Protein 6H8F (pdb70)

Radius of gyration: 12.11 Å; Cα contacts (8 Å, |Δi|>4): 108; chains: 2; bounding box: 19×35×28 Å

Solvent-accessible surface area: 6173 Å² total; per-residue (Å²): 62,151,75,82,71,64,0,15,95,45,0,118,43,0,9,196,39,0,145,143,68,32,64,142,4,34,7,2,127,24,0,59,67,0,5,76,35,2,93,81,99,166,107,188,162,215,20,142,68,65,76,68,0,16,92,38,0,112,30,0,9,115,43,0,167,134,74,42,78,162,24,15,3,8,114,16,0,62,60,0,8,83,100,2,91,90,113,121,122,218,156

Foldseek 3Di:
DPDLVVVLVVLVVVLVVCCVVVVVDPVNVVSVVVSVVSVVVPDDD/DQDDLVSVLVVLVVQLVVCCVVPVPDPVNVVSVVVSVVSPDDDDDD

Secondary structure (DSSP, 8-state):
--SHHHHHHHHHHHHHHHHHHSTTSHHHHHHHHHHHHHT-TTS--/---SHHHHHHHHHHHHHHHHHH-TTSHHHHHHHHHHHHHTSPP---

Organism: NCBI:txid95486

Nearest PDB structures (foldseek):
  6h8f-assembly1_A  TM=1.023E+00  e=4.151E-06  Burkholderia cenocepacia H111
  6h8f-assembly1_B  TM=9.132E-01  e=3.452E-05  Burkholderia cenocepacia H111
  6h8e-assembly1_A  TM=9.013E-01  e=1.779E-04  Burkholderia cenocepacia H111
  8qb9-assembly1_A  TM=8.206E-01  e=5.027E+00  Saccharomyces cerevisiae
  6h8f-assembly1_B  TM=1.022E+00  e=1.603E-06  Burkholderia cenocepacia H111

InterPro domains:
  IPR010657 ImpA, N-terminal [PF06812] (9-131)
  IPR017740 Type VI secretion system protein TssA-like [PTHR37951] (5-367)
  IPR017740 Type VI secretion system protein TssA-like [TIGR03363] (3-366)

Sequence (91 aa):
IQNRAQAVDQLRAVARYFRQTEPHSPVAYLADKAAEWADMPLHKWMIQNRAQAVDQLRAVARYFRQTEPHSPVAYLADKAAEWADMPLHKW

B-factor: mean 27.59, std 22.9, range [10.8, 500.0]

Structure (mmCIF, N/CA/C/O backbone):
data_6H8F
#
_entry.id   6H8F
#
_cell.length_a   48.260
_cell.length_b   62.700
_cell.length_c   65.740
_cell.angle_alpha   90.00
_cell.angle_beta   90.00
_cell.angle_gamma   90.00
#
_symmetry.space_group_name_H-M   'I 2 2 2'
#
loop_
_entity.id
_entity.type
_entity.pdbx_description
1 polymer TssA
2 water water
#
loop_
_atom_site.group_PDB
_atom_site.id
_atom_site.type_symbol
_atom_site.label_atom_id
_atom_site.label_alt_id
_atom_site.label_comp_id
_atom_site.label_asym_id
_atom_site.label_entity_id
_atom_site.label_seq_id
_atom_site.pdbx_PDB_ins_code
_atom_site.Cartn_x
_atom_site.Cartn_y
_atom_site.Cartn_z
_atom_site.occupancy
_atom_site.B_iso_or_equiv
_atom_site.auth_seq_id
_atom_site.auth_comp_id
_atom_site.auth_asym_id
_atom_site.auth_atom_id
_atom_site.pdbx_PDB_model_num
ATOM 1 N N . ILE A 1 5 ? 16.306 65.442 7.461 1.00 43.50 303 ILE A N 1
ATOM 2 C CA . ILE A 1 5 ? 15.261 66.461 7.793 1.00 33.72 303 ILE A CA 1
ATOM 3 C C . ILE A 1 5 ? 15.611 67.805 7.138 1.00 26.58 303 ILE A C 1
ATOM 4 O O . ILE A 1 5 ? 16.643 68.375 7.428 1.00 33.91 303 ILE A O 1
ATOM 9 N N . GLN A 1 6 ? 14.689 68.325 6.335 1.00 34.75 304 GLN A N 1
ATOM 10 C CA . GLN A 1 6 ? 14.907 69.521 5.509 1.00 44.10 304 GLN A CA 1
ATOM 11 C C . GLN A 1 6 ? 14.390 70.803 6.133 1.00 52.41 304 GLN A C 1
ATOM 12 O O . GLN A 1 6 ? 14.805 71.870 5.731 1.00 38.24 304 GLN A O 1
ATOM 18 N N . ASN A 1 7 ? 13.454 70.703 7.074 1.00 28.35 305 ASN A N 1
ATOM 19 C CA . ASN A 1 7 ? 12.791 71.873 7.633 1.00 26.17 305 ASN A CA 1
ATOM 20 C C . ASN A 1 7 ? 12.044 71.515 8.926 1.00 18.52 305 ASN A C 1
ATOM 21 O O . ASN A 1 7 ? 11.868 70.331 9.228 1.00 17.81 305 ASN A O 1
ATOM 26 N N . ARG A 1 8 ? 11.598 72.544 9.634 1.00 24.62 306 ARG A N 1
ATOM 27 C CA . ARG A 1 8 ? 10.953 72.373 10.928 1.00 18.97 306 ARG A CA 1
ATOM 28 C C . ARG A 1 8 ? 9.682 71.515 10.854 1.00 26.08 306 ARG A C 1
ATOM 29 O O . ARG A 1 8 ? 9.443 70.664 11.728 1.00 15.89 306 ARG A O 1
ATOM 37 N N . ALA A 1 9 ? 8.855 71.741 9.833 1.00 23.93 307 ALA A N 1
ATOM 38 C CA . ALA A 1 9 ? 7.627 70.967 9.669 1.00 23.28 307 ALA A CA 1
ATOM 39 C C . ALA A 1 9 ? 7.918 69.475 9.567 1.00 24.61 307 ALA A C 1
ATOM 40 O O . ALA A 1 9 ? 7.233 68.670 10.182 1.00 19.86 307 ALA A O 1
ATOM 42 N N . GLN A 1 10 ? 8.924 69.096 8.786 1.00 21.19 308 GLN A N 1
ATOM 43 C CA . GLN A 1 10 ? 9.333 67.703 8.709 1.00 20.64 308 GLN A CA 1
ATOM 44 C C . GLN A 1 10 ? 9.878 67.189 10.055 1.00 23.47 308 GLN A C 1
ATOM 45 O O . GLN A 1 10 ? 9.654 66.028 10.428 1.00 18.98 308 GLN A O 1
ATOM 51 N N . ALA A 1 11 ? 10.621 68.049 10.763 1.00 19.92 309 ALA A N 1
ATOM 52 C CA . ALA A 1 11 ? 11.201 67.662 12.058 1.00 15.80 309 ALA A CA 1
ATOM 53 C C . ALA A 1 11 ? 10.078 67.393 13.071 1.00 17.59 309 ALA A C 1
ATOM 54 O O . ALA A 1 11 ? 10.111 66.423 13.816 1.00 17.21 309 ALA A O 1
ATOM 56 N N . VAL A 1 12 ? 9.065 68.240 13.057 1.00 14.47 310 VAL A N 1
ATOM 57 C CA . VAL A 1 12 ? 7.899 68.065 13.932 1.00 12.07 310 VAL A CA 1
ATOM 58 C C . VAL A 1 12 ? 7.139 66.772 13.583 1.00 17.14 310 VAL A C 1
ATOM 59 O O . VAL A 1 12 ? 6.827 66.000 14.454 1.00 14.06 310 VAL A O 1
ATOM 63 N N . ASP A 1 13 ? 6.883 66.514 12.297 1.00 18.51 311 ASP A N 1
ATOM 64 C CA . ASP A 1 13 ? 6.288 65.237 11.892 1.00 16.80 311 ASP A CA 1
ATOM 65 C C . ASP A 1 13 ? 7.032 63.976 12.385 1.00 15.95 311 ASP A C 1
ATOM 66 O O . ASP A 1 13 ? 6.385 63.077 12.941 1.00 16.00 311 ASP A O 1
ATOM 71 N N . GLN A 1 14 ? 8.366 63.965 12.258 1.00 12.46 312 GLN A N 1
ATOM 72 C CA . GLN A 1 14 ? 9.195 62.901 12.757 1.00 12.19 312 GLN A CA 1
ATOM 73 C C . GLN A 1 14 ? 9.160 62.786 14.279 1.00 12.41 312 GLN A C 1
ATOM 74 O O . GLN A 1 14 ? 9.136 61.687 14.789 1.00 17.15 312 GLN A O 1
ATOM 80 N N . LEU A 1 15 ? 9.179 63.914 14.979 1.00 14.56 313 LEU A N 1
ATOM 81 C CA . LEU A 1 15 ? 9.074 63.911 16.446 1.00 17.42 313 LEU A CA 1
ATOM 82 C C . LEU A 1 15 ? 7.728 63.352 16.910 1.00 14.13 313 LEU A C 1
ATOM 83 O O . LEU A 1 15 ? 7.660 62.492 17.850 1.00 12.82 313 LEU A O 1
ATOM 88 N N . ARG A 1 16 ? 6.659 63.810 16.263 1.00 12.05 314 ARG A N 1
ATOM 89 C CA . ARG A 1 16 ? 5.309 63.271 16.590 1.00 14.75 314 ARG A CA 1
ATOM 90 C C . ARG A 1 16 ? 5.216 61.730 16.338 1.00 13.73 314 ARG A C 1
ATOM 91 O O . ARG A 1 16 ? 4.669 61.000 17.127 1.00 12.54 314 ARG A O 1
ATOM 99 N N . ALA A 1 17 ? 5.799 61.252 15.245 1.00 13.09 315 ALA A N 1
ATOM 100 C CA . ALA A 1 17 ? 5.827 59.827 14.928 1.00 18.23 315 ALA A CA 1
ATOM 101 C C . ALA A 1 17 ? 6.565 59.014 15.991 1.00 18.03 315 ALA A C 1
ATOM 102 O O . ALA A 1 17 ? 6.110 57.941 16.410 1.00 15.12 315 ALA A O 1
ATOM 104 N N . VAL A 1 18 ? 7.701 59.536 16.440 1.00 13.34 316 VAL A N 1
ATOM 105 C CA . VAL A 1 18 ? 8.488 58.914 17.522 1.00 13.02 316 VAL A CA 1
ATOM 106 C C . VAL A 1 18 ? 7.726 58.929 18.840 1.00 13.58 316 VAL A C 1
ATOM 107 O O . VAL A 1 18 ? 7.662 57.906 19.522 1.00 15.59 316 VAL A O 1
ATOM 111 N N . ALA A 1 19 ? 7.074 60.051 19.160 1.00 13.68 317 ALA A N 1
ATOM 112 C CA . ALA A 1 19 ? 6.284 60.071 20.403 1.00 13.15 317 ALA A CA 1
ATOM 113 C C . ALA A 1 19 ? 5.156 59.067 20.356 1.00 16.85 317 ALA A C 1
ATOM 114 O O . ALA A 1 19 ? 4.887 58.410 21.322 1.00 16.98 317 ALA A O 1
ATOM 116 N N . ARG A 1 20 ? 4.505 58.950 19.215 1.00 17.09 318 ARG A N 1
ATOM 117 C CA . ARG A 1 20 ? 3.405 58.001 19.065 1.00 14.32 318 ARG A CA 1
ATOM 118 C C . ARG A 1 20 ? 3.915 56.585 19.278 1.00 17.36 318 ARG A C 1
ATOM 119 O O . ARG A 1 20 ? 3.246 55.777 19.946 1.00 16.87 318 ARG A O 1
ATOM 127 N N . TYR A 1 21 ? 5.094 56.279 18.699 1.00 18.31 319 TYR A N 1
ATOM 128 C CA . TYR A 1 21 ? 5.693 54.940 18.758 1.00 17.37 319 TYR A CA 1
ATOM 129 C C . TYR A 1 21 ? 6.023 54.538 20.201 1.00 13.08 319 TYR A C 1
ATOM 130 O O . TYR A 1 21 ? 5.634 53.468 20.654 1.00 13.83 319 TYR A O 1
ATOM 139 N N . PHE A 1 22 ? 6.701 55.409 20.924 1.00 10.80 320 PHE A N 1
ATOM 140 C CA . PHE A 1 22 ? 6.989 55.118 22.330 1.00 15.11 320 PHE A CA 1
ATOM 141 C C . PHE A 1 22 ? 5.754 55.085 23.247 1.00 15.52 320 PHE A C 1
ATOM 142 O O . PHE A 1 22 ? 5.720 54.303 24.185 1.00 17.66 320 PHE A O 1
ATOM 150 N N . ARG A 1 23 ? 4.744 55.927 22.993 1.00 20.22 321 ARG A N 1
ATOM 151 C CA . ARG A 1 23 ? 3.467 55.801 23.738 1.00 15.03 321 ARG A CA 1
ATOM 152 C C . ARG A 1 23 ? 2.836 54.446 23.500 1.00 21.40 321 ARG A C 1
ATOM 153 O O . ARG A 1 23 ? 2.309 53.861 24.397 1.00 19.16 321 ARG A O 1
ATOM 161 N N . GLN A 1 24 ? 2.899 53.935 22.273 1.00 17.22 322 GLN A N 1
ATOM 162 C CA . GLN A 1 24 ? 2.294 52.644 21.963 1.00 16.95 322 GLN A CA 1
ATOM 163 C C . GLN A 1 24 ? 3.031 51.489 22.586 1.00 20.89 322 GLN A C 1
ATOM 164 O O . GLN A 1 24 ? 2.388 50.598 23.119 1.00 20.23 322 GLN A O 1
ATOM 170 N N . THR A 1 25 ? 4.367 51.512 22.518 1.00 14.58 323 THR A N 1
ATOM 171 C CA . THR A 1 25 ? 5.211 50.378 22.909 1.00 16.47 323 THR A CA 1
ATOM 172 C C . THR A 1 25 ? 5.746 50.417 24.354 1.00 25.44 323 THR A C 1
ATOM 173 O O . THR A 1 25 ? 6.013 49.363 24.927 1.00 22.79 323 THR A O 1
ATOM 177 N N . GLU A 1 26 ? 5.899 51.609 24.940 1.00 22.07 324 GLU A N 1
ATOM 178 C CA . GLU A 1 26 ? 6.453 51.760 26.299 1.00 17.08 324 GLU A CA 1
ATOM 179 C C . GLU A 1 26 ? 5.627 52.813 27.028 1.00 13.32 324 GLU A C 1
ATOM 180 O O . GLU A 1 26 ? 6.167 53.812 27.526 1.00 16.85 324 GLU A O 1
ATOM 186 N N . PRO A 1 27 ? 4.307 52.597 27.112 1.00 20.92 325 PRO A N 1
ATOM 187 C CA . PRO A 1 27 ? 3.340 53.642 27.459 1.00 23.69 325 PRO A CA 1
ATOM 188 C C . PRO A 1 27 ? 3.566 54.442 28.734 1.00 37.26 325 PRO A C 1
ATOM 189 O O . PRO A 1 27 ? 3.291 55.649 28.776 1.00 37.96 325 PRO A O 1
ATOM 193 N N . HIS A 1 28 ? 4.035 53.781 29.769 1.00 20.52 326 HIS A N 1
ATOM 194 C CA . HIS A 1 28 ? 4.167 54.465 31.078 1.00 25.50 326 HIS A CA 1
ATOM 195 C C . HIS A 1 28 ? 5.616 54.768 31.390 1.00 23.71 326 HIS A C 1
ATOM 196 O O . HIS A 1 28 ? 5.961 55.010 32.544 1.00 21.62 326 HIS A O 1
ATOM 203 N N . SER A 1 29 ? 6.463 54.793 30.361 1.00 21.93 327 SER A N 1
ATOM 204 C CA . SER A 1 29 ? 7.899 55.008 30.549 1.00 17.40 327 SER A CA 1
ATOM 205 C C . SER A 1 29 ? 8.287 56.465 30.557 1.00 21.68 327 SER A C 1
ATOM 206 O O . SER A 1 29 ? 7.624 57.315 29.932 1.00 17.15 327 SER A O 1
ATOM 209 N N . PRO A 1 30 ? 9.390 56.772 31.247 1.00 15.69 328 PRO A N 1
ATOM 210 C CA . PRO A 1 30 ? 9.904 58.145 31.154 1.00 17.68 328 PRO A CA 1
ATOM 211 C C . PRO A 1 30 ? 10.228 58.584 29.730 1.00 18.52 328 PRO A C 1
ATOM 212 O O . PRO A 1 30 ? 10.043 59.743 29.402 1.00 14.99 328 PRO A O 1
ATOM 216 N N . VAL A 1 31 ? 10.722 57.671 28.884 1.00 15.94 329 VAL A N 1
ATOM 217 C CA . VAL A 1 31 ? 10.957 58.039 27.473 1.00 13.79 329 VAL A CA 1
ATOM 218 C C . VAL A 1 31 ? 9.670 58.487 26.747 1.00 15.79 329 VAL A C 1
ATOM 219 O O . VAL A 1 31 ? 9.677 59.479 26.014 1.00 18.11 329 VAL A O 1
ATOM 223 N N . ALA A 1 32 ? 8.563 57.768 26.944 1.00 14.96 330 ALA A N 1
ATOM 224 C CA . ALA A 1 32 ? 7.274 58.166 26.350 1.00 13.33 330 ALA A CA 1
ATOM 225 C C . ALA A 1 32 ? 6.841 59.532 26.855 1.00 18.38 330 ALA A C 1
ATOM 226 O O . ALA A 1 32 ? 6.447 60.376 26.079 1.00 13.08 330 ALA A O 1
ATOM 228 N N . TYR A 1 33 ? 7.023 59.804 28.155 1.00 14.53 331 TYR A N 1
ATOM 229 C CA . TYR A 1 33 ? 6.703 61.119 28.701 1.00 16.45 331 TYR A CA 1
ATOM 230 C C . TYR A 1 33 ? 7.515 62.275 28.064 1.00 12.66 331 TYR A C 1
ATOM 231 O O . TYR A 1 33 ? 6.966 63.316 27.652 1.00 13.10 331 TYR A O 1
ATOM 240 N N . LEU A 1 34 ? 8.830 62.090 28.005 1.00 13.77 332 LEU A N 1
ATOM 241 C CA . LEU A 1 34 ? 9.714 63.110 27.460 1.00 12.99 332 LEU A CA 1
ATOM 242 C C . LEU A 1 34 ? 9.510 63.368 25.975 1.00 13.14 332 LEU A C 1
ATOM 243 O O . LEU A 1 34 ? 9.453 64.523 25.537 1.00 12.66 332 LEU A O 1
ATOM 248 N N . ALA A 1 35 ? 9.372 62.295 25.204 1.00 14.21 333 ALA A N 1
ATOM 249 C CA . ALA A 1 35 ? 9.080 62.458 23.764 1.00 15.22 333 ALA A CA 1
ATOM 250 C C . ALA A 1 35 ? 7.771 63.179 23.518 1.00 18.56 333 ALA A C 1
ATOM 251 O O . ALA A 1 35 ? 7.685 64.075 22.674 1.00 15.01 333 ALA A O 1
ATOM 253 N N . ASP A 1 36 ? 6.733 62.765 24.236 1.00 13.97 334 ASP A N 1
ATOM 254 C CA . ASP A 1 36 ? 5.440 63.438 24.173 1.00 15.54 334 ASP A CA 1
ATOM 255 C C . ASP A 1 36 ? 5.523 64.925 24.586 1.00 16.91 334 ASP A C 1
ATOM 256 O O . ASP A 1 36 ? 4.910 65.796 23.935 1.00 14.81 334 ASP A O 1
ATOM 261 N N . LYS A 1 37 ? 6.253 65.226 25.665 1.00 12.72 335 LYS A N 1
ATOM 262 C CA . LYS A 1 37 ? 6.359 66.621 26.123 1.00 14.70 335 LYS A CA 1
ATOM 263 C C . LYS A 1 37 ? 7.098 67.477 25.068 1.00 14.53 335 LYS A C 1
ATOM 264 O O . LYS A 1 37 ? 6.746 68.617 24.821 1.00 14.09 335 LYS A O 1
ATOM 270 N N . ALA A 1 38 ? 8.082 66.871 24.403 1.00 15.97 336 ALA A N 1
ATOM 271 C CA . ALA A 1 38 ? 8.788 67.549 23.280 1.00 16.37 336 ALA A CA 1
ATOM 272 C C . ALA A 1 38 ? 7.849 67.879 22.137 1.00 14.19 336 ALA A C 1
ATOM 273 O O . ALA A 1 38 ? 7.866 69.014 21.631 1.00 16.25 336 ALA A O 1
ATOM 275 N N . ALA A 1 39 ? 6.982 66.930 21.786 1.00 14.22 337 ALA A N 1
ATOM 276 C CA . ALA A 1 39 ? 5.986 67.166 20.726 1.00 14.03 337 ALA A CA 1
ATOM 277 C C . ALA A 1 39 ? 5.043 68.260 21.162 1.00 18.12 337 ALA A C 1
ATOM 278 O O . ALA A 1 39 ? 4.706 69.112 20.355 1.00 15.80 337 ALA A O 1
ATOM 280 N N . GLU A 1 40 ? 4.586 68.236 22.435 1.00 12.84 338 GLU A N 1
ATOM 281 C CA . GLU A 1 40 ? 3.697 69.283 22.952 1.00 16.80 338 GLU A CA 1
ATOM 282 C C . GLU A 1 40 ? 4.284 70.678 22.773 1.00 16.80 338 GLU A C 1
ATOM 283 O O . GLU A 1 40 ? 3.645 71.579 22.228 1.00 18.58 338 GLU A O 1
ATOM 289 N N . TRP A 1 41 ? 5.511 70.831 23.228 1.00 16.17 339 TRP A N 1
ATOM 290 C CA . TRP A 1 41 ? 6.186 72.107 23.160 1.00 15.13 339 TRP A CA 1
ATOM 291 C C . TRP A 1 41 ? 6.502 72.556 21.722 1.00 17.04 339 TRP A C 1
ATOM 292 O O . TRP A 1 41 ? 6.493 73.770 21.443 1.00 16.35 339 TRP A O 1
ATOM 303 N N . ALA A 1 42 ? 6.753 71.606 20.825 1.00 17.46 340 ALA A N 1
ATOM 304 C CA . ALA A 1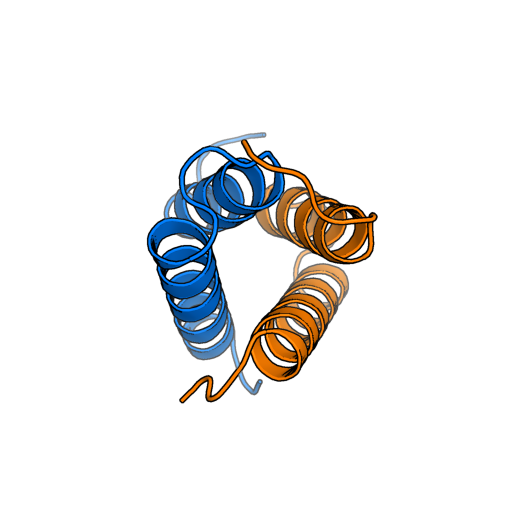 42 ? 6.909 71.972 19.398 1.00 22.27 340 ALA A CA 1
ATOM 305 C C . ALA A 1 42 ? 5.690 72.707 18.801 1.00 30.33 340 ALA A C 1
ATOM 306 O O . ALA A 1 42 ? 5.843 73.529 17.881 1.00 19.07 340 ALA A O 1
ATOM 308 N N . ASP A 1 43 ? 4.493 72.432 19.337 1.00 14.13 341 ASP A N 1
ATOM 309 C CA . ASP A 1 43 ? 3.252 73.103 18.927 1.00 14.73 341 ASP A CA 1
ATOM 310 C C . ASP A 1 43 ? 2.967 74.365 19.729 1.00 16.53 341 ASP A C 1
ATOM 311 O O . ASP A 1 43 ? 1.953 75.027 19.486 1.00 19.36 341 ASP A O 1
ATOM 316 N N . MET A 1 44 ? 3.852 74.738 20.650 1.00 15.79 342 MET A N 1
ATOM 317 C CA . MET A 1 44 ? 3.684 75.966 21.416 1.00 17.57 342 MET A CA 1
ATOM 318 C C . MET A 1 44 ? 4.926 76.856 21.268 1.00 29.83 342 MET A C 1
ATOM 319 O O . MET A 1 44 ? 5.542 77.194 22.280 1.00 20.62 342 MET A O 1
ATOM 324 N N . PRO A 1 45 ? 5.315 77.226 20.015 1.00 25.88 343 PRO A N 1
ATOM 325 C CA . PRO A 1 45 ? 6.552 78.029 19.850 1.00 21.87 343 PRO A CA 1
ATOM 326 C C . PRO A 1 45 ? 6.592 79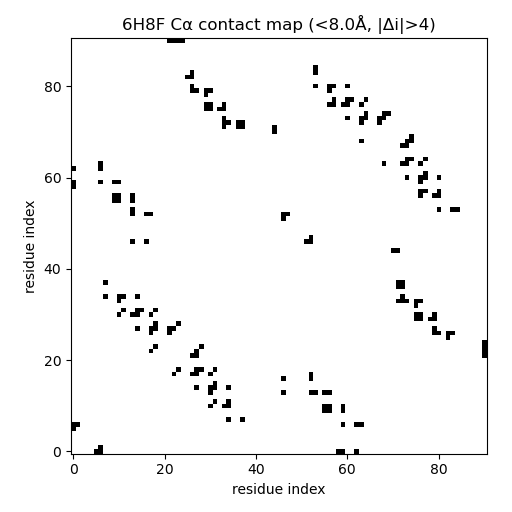.420 20.546 1.00 17.58 343 PRO A C 1
ATOM 327 O O . PRO A 1 45 ? 7.674 79.864 20.919 1.00 26.30 343 PRO A O 1
ATOM 331 N N . LEU A 1 46 ? 5.441 80.047 20.761 1.00 25.82 344 LEU A N 1
ATOM 332 C CA . LEU A 1 46 ? 5.371 81.378 21.414 1.00 23.23 344 LEU A CA 1
ATOM 333 C C . LEU A 1 46 ? 5.334 81.341 22.929 1.00 32.20 344 LEU A C 1
ATOM 334 O O . LEU A 1 46 ? 5.464 82.381 23.563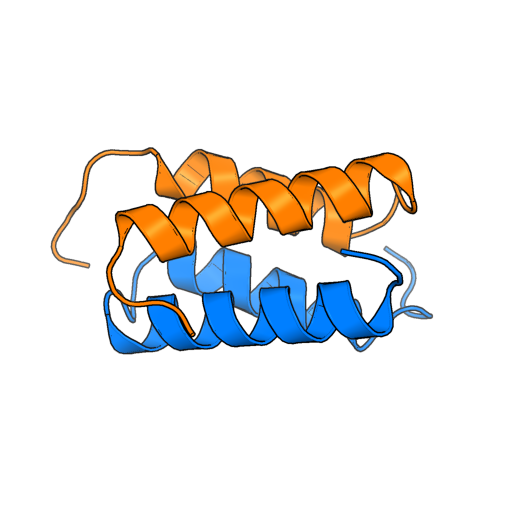 1.00 34.26 344 LEU A O 1
ATOM 339 N N . HIS A 1 47 ? 5.136 80.161 23.515 1.00 29.04 345 HIS A N 1
ATOM 340 C CA . HIS A 1 47 ? 5.180 80.019 24.979 1.00 28.16 345 HIS A CA 1
ATOM 341 C C . HIS A 1 47 ? 6.611 80.262 25.469 1.00 21.72 345 HIS A C 1
ATOM 342 O O . HIS A 1 47 ? 7.556 79.559 25.082 1.00 30.77 345 HIS A O 1
ATOM 349 N N . LYS A 1 48 ? 6.775 81.273 26.320 1.00 39.54 346 LYS A N 1
ATOM 350 C CA . LYS A 1 48 ? 8.080 81.580 26.893 1.00 46.19 346 LYS A CA 1
ATOM 351 C C . LYS A 1 48 ? 8.466 80.446 27.839 1.00 36.07 346 LYS A C 1
ATOM 352 O O . LYS A 1 48 ? 7.622 79.868 28.537 1.00 57.00 346 LYS A O 1
ATOM 358 N N . TRP A 1 49 ? 9.742 80.109 27.805 1.00 31.70 347 TRP A N 1
ATOM 359 C CA . TRP A 1 49 ? 10.260 78.962 28.508 1.00 29.36 347 TRP A CA 1
ATOM 360 C C . TRP A 1 49 ? 11.523 79.372 29.216 1.00 29.98 347 TRP A C 1
ATOM 361 O O . TRP A 1 49 ? 11.631 79.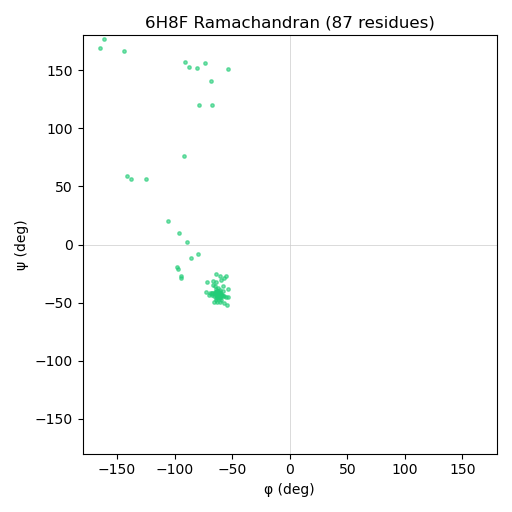188 30.416 1.00 32.73 347 TRP A O 1
ATOM 372 N N . MET B 1 4 ? 8.243 54.742 7.498 1.00 49.37 302 MET B N 1
ATOM 373 C CA . MET B 1 4 ? 7.815 54.631 8.915 1.00 39.22 302 MET B CA 1
ATOM 374 C C . MET B 1 4 ? 8.839 53.878 9.802 1.00 39.31 302 MET B C 1
ATOM 375 O O . MET B 1 4 ? 9.821 53.309 9.330 1.00 44.70 302 MET B O 1
ATOM 380 N N . ILE B 1 5 ? 8.581 53.903 11.098 1.00 27.46 303 ILE B N 1
ATOM 381 C CA . ILE B 1 5 ? 9.391 53.223 12.120 1.00 20.02 303 ILE B CA 1
ATOM 382 C C . ILE B 1 5 ? 9.079 51.723 12.176 1.00 21.49 303 ILE B C 1
ATOM 383 O O . ILE B 1 5 ? 7.950 51.350 12.418 1.00 27.13 303 ILE B O 1
ATOM 388 N N . GLN B 1 6 ? 10.075 50.868 11.940 1.00 27.35 304 GLN B N 1
ATOM 389 C CA . GLN B 1 6 ? 9.832 49.415 11.866 1.00 35.15 304 GLN B CA 1
ATOM 390 C C . GLN B 1 6 ? 10.165 48.693 13.184 1.00 40.79 304 GLN B C 1
ATOM 391 O O . GLN B 1 6 ? 9.701 47.577 13.419 1.00 26.53 304 GLN B O 1
ATOM 397 N N . ASN B 1 7 ? 10.971 49.320 14.043 1.00 19.28 305 ASN B N 1
ATOM 398 C CA . ASN B 1 7 ? 11.362 48.693 15.302 1.00 17.62 305 ASN B CA 1
ATOM 399 C C . ASN B 1 7 ? 11.880 49.753 16.274 1.00 16.38 305 ASN B C 1
ATOM 400 O O . ASN B 1 7 ? 12.001 50.932 15.924 1.00 17.53 305 ASN B O 1
ATOM 405 N N . ARG B 1 8 ? 12.211 49.326 17.480 1.00 15.34 306 ARG B N 1
ATOM 406 C CA . ARG B 1 8 ? 12.731 50.268 18.480 1.00 14.40 306 ARG B CA 1
ATOM 407 C C . ARG B 1 8 ? 14.042 50.950 18.099 1.00 16.04 306 ARG B C 1
ATOM 408 O O . ARG B 1 8 ? 14.197 52.150 18.362 1.00 16.13 306 ARG B O 1
ATOM 416 N N . ALA B 1 9 ? 14.994 50.222 17.521 1.00 16.55 307 ALA B N 1
ATOM 417 C CA . ALA B 1 9 ? 16.265 50.858 17.111 1.00 18.43 307 ALA B CA 1
ATOM 418 C C . ALA B 1 9 ? 16.027 52.038 16.185 1.00 13.22 307 ALA B C 1
ATOM 419 O O . ALA B 1 9 ? 16.636 53.080 16.348 1.00 16.53 307 ALA B O 1
ATOM 421 N N . GLN B 1 10 ? 15.139 51.847 15.206 1.00 14.98 308 GLN B N 1
ATOM 422 C CA . GLN B 1 10 ? 14.756 52.909 14.277 1.00 21.12 308 GLN B CA 1
ATOM 423 C C . GLN B 1 10 ? 14.074 54.087 14.969 1.00 15.06 308 GLN B C 1
ATOM 424 O O . GLN B 1 10 ? 14.332 55.224 14.595 1.00 15.72 308 GLN B O 1
ATOM 430 N N . ALA B 1 11 ? 13.218 53.813 15.947 1.00 12.87 309 ALA B N 1
ATOM 431 C CA . ALA B 1 11 ? 12.580 54.890 16.737 1.00 14.77 309 ALA B CA 1
ATOM 432 C C . ALA B 1 11 ? 13.628 55.739 17.466 1.00 16.83 309 ALA B C 1
ATOM 433 O O . ALA B 1 11 ? 13.549 56.953 17.491 1.00 13.51 309 ALA B O 1
ATOM 435 N N . VAL B 1 12 ? 14.619 55.072 18.046 1.00 17.65 310 VAL B N 1
ATOM 436 C CA . VAL B 1 12 ? 15.688 55.771 18.767 1.00 13.96 310 VAL B CA 1
ATOM 437 C C . VAL B 1 12 ? 16.521 56.571 17.774 1.00 13.62 310 VAL B C 1
ATOM 438 O O . VAL B 1 12 ? 16.902 57.697 18.048 1.00 15.62 310 VAL B O 1
ATOM 442 N N . ASP B 1 13 ? 16.806 55.979 16.620 1.00 12.92 311 ASP B N 1
ATOM 443 C CA . ASP B 1 13 ? 17.606 56.647 15.601 1.00 18.00 311 ASP B CA 1
ATOM 444 C C . ASP B 1 13 ? 16.906 57.927 15.091 1.00 17.97 311 ASP B C 1
ATOM 445 O O . ASP B 1 13 ? 17.543 58.986 14.964 1.00 16.28 311 ASP B O 1
ATOM 450 N N . GLN B 1 14 ? 15.606 57.822 14.846 1.00 18.41 312 GLN B N 1
ATOM 451 C CA . GLN B 1 14 ? 14.794 58.960 14.445 1.00 10.83 312 GLN B CA 1
ATOM 452 C C . GLN B 1 14 ? 14.714 60.033 15.531 1.00 13.69 312 GLN B C 1
ATOM 453 O O . GLN B 1 14 ? 14.817 61.232 15.248 1.00 17.60 312 GLN B O 1
ATOM 459 N N . LEU B 1 15 ? 14.583 59.601 16.771 1.00 11.43 313 LEU B N 1
ATOM 460 C CA . LEU B 1 15 ? 14.589 60.544 17.891 1.00 12.35 313 LEU B CA 1
ATOM 461 C C . LEU B 1 15 ? 15.904 61.311 17.957 1.00 21.91 313 LEU B C 1
ATOM 462 O O . LEU B 1 15 ? 15.926 62.536 18.142 1.00 15.87 313 LEU B O 1
ATOM 467 N N . ARG B 1 16 ? 17.008 60.594 17.797 1.00 18.43 314 ARG B N 1
ATOM 468 C CA . ARG B 1 16 ? 18.312 61.247 17.757 1.00 16.52 314 ARG B CA 1
ATOM 469 C C . ARG B 1 16 ? 18.439 62.235 16.607 1.00 11.33 314 ARG B C 1
ATOM 470 O O . ARG B 1 16 ? 18.985 63.331 16.792 1.00 14.80 314 ARG B O 1
ATOM 478 N N . ALA B 1 17 ? 17.981 61.873 15.416 1.00 14.99 315 ALA B N 1
ATOM 479 C CA . ALA B 1 17 ? 18.046 62.802 14.272 1.00 16.93 315 ALA B CA 1
ATOM 480 C C . ALA B 1 17 ? 17.227 64.080 14.576 1.00 20.97 315 ALA B C 1
ATOM 481 O O . ALA B 1 17 ? 17.662 65.175 14.303 1.00 19.39 315 ALA B O 1
ATOM 483 N N . VAL B 1 18 ? 16.042 63.920 15.149 1.00 14.97 316 VAL B N 1
ATOM 484 C CA . VAL B 1 18 ? 15.175 65.079 15.503 1.00 12.40 316 VAL B CA 1
ATOM 485 C C . VAL B 1 18 ? 15.878 65.965 16.529 1.00 14.13 316 VAL B C 1
ATOM 486 O O . VAL B 1 18 ? 15.900 67.209 16.389 1.00 17.27 316 VAL B O 1
ATOM 490 N N . ALA B 1 19 ? 16.457 65.343 17.556 1.00 16.08 317 ALA 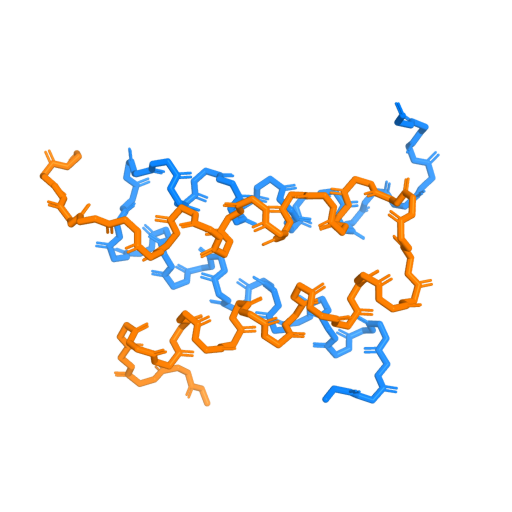B N 1
ATOM 491 C CA . ALA B 1 19 ? 17.182 66.096 18.584 1.00 14.39 317 ALA B CA 1
ATOM 492 C C . ALA B 1 19 ? 18.332 66.915 17.958 1.00 22.29 317 ALA B C 1
ATOM 493 O O . ALA B 1 19 ? 18.575 68.043 18.386 1.00 17.57 317 ALA B O 1
ATOM 495 N N . ARG B 1 20 ? 19.039 66.338 16.978 1.00 19.30 318 ARG B N 1
ATOM 496 C CA . ARG B 1 20 ? 20.155 67.054 16.306 1.00 23.59 318 ARG B CA 1
ATOM 497 C C . ARG B 1 20 ? 19.632 68.239 15.491 1.00 16.66 318 ARG B C 1
ATOM 498 O O . ARG B 1 20 ? 20.230 69.326 15.497 1.00 19.32 318 ARG B O 1
ATOM 506 N N . TYR B 1 21 ? 18.521 68.044 14.795 1.00 17.33 319 TYR B N 1
ATOM 507 C CA . TYR B 1 21 ? 17.933 69.103 13.998 1.00 20.77 319 TYR B CA 1
ATOM 508 C C . TYR B 1 21 ? 17.568 70.314 14.880 1.00 23.39 319 TYR B C 1
ATOM 509 O O . TYR B 1 21 ? 17.873 71.467 14.533 1.00 18.61 319 TYR B O 1
ATOM 518 N N . PHE B 1 22 ? 16.910 70.047 16.004 1.00 17.43 320 PHE B N 1
ATOM 519 C CA . PHE B 1 22 ? 16.488 71.123 16.888 1.00 19.06 320 PHE B CA 1
ATOM 520 C C . PHE B 1 22 ? 17.662 71.751 17.632 1.00 19.64 320 PHE B C 1
ATOM 521 O O . PHE B 1 22 ? 17.636 72.952 17.904 1.00 20.84 320 PHE B O 1
ATOM 529 N N . ARG B 1 23 ? 18.689 70.952 17.950 1.00 18.67 321 ARG B N 1
ATOM 530 C CA . ARG B 1 23 ? 19.906 71.463 18.617 1.00 19.61 321 ARG B CA 1
ATOM 531 C C . ARG B 1 23 ? 20.545 72.475 17.660 1.00 22.91 321 ARG B C 1
ATOM 532 O O . ARG B 1 23 ? 20.929 73.550 18.072 1.00 25.22 321 ARG B O 1
ATOM 540 N N . GLN B 1 24 ? 20.572 72.146 16.385 1.00 21.70 322 GLN B N 1
ATOM 541 C CA . GLN B 1 24 ? 21.171 73.000 15.389 1.00 30.14 322 GLN B CA 1
ATOM 542 C C . GLN B 1 24 ? 20.364 74.260 15.047 1.00 32.08 322 GLN B C 1
ATOM 543 O O . GLN B 1 24 ? 20.939 75.336 14.918 1.00 28.88 322 GLN B O 1
ATOM 549 N N . THR B 1 25 ? 19.043 74.128 14.947 1.00 20.29 323 THR B N 1
ATOM 550 C CA . THR B 1 25 ? 18.184 75.224 14.502 1.00 17.68 323 THR B CA 1
ATOM 551 C C . THR B 1 25 ? 17.579 76.051 15.614 1.00 23.76 323 THR B C 1
ATOM 552 O O . THR B 1 25 ? 17.327 77.219 15.408 1.00 25.70 323 THR B O 1
ATOM 556 N N . GLU B 1 26 ? 17.349 75.461 16.785 1.00 19.24 324 GLU B N 1
ATOM 557 C CA . GLU B 1 26 ? 16.734 76.130 17.929 1.00 17.70 324 GLU B CA 1
ATOM 558 C C . GLU B 1 26 ? 17.374 75.724 19.246 1.00 17.33 324 GLU B C 1
ATOM 559 O O . GLU B 1 26 ? 16.672 75.234 20.159 1.00 24.24 324 GLU B O 1
ATOM 565 N N . PRO B 1 27 ? 18.685 75.954 19.395 1.00 19.30 325 PRO B N 1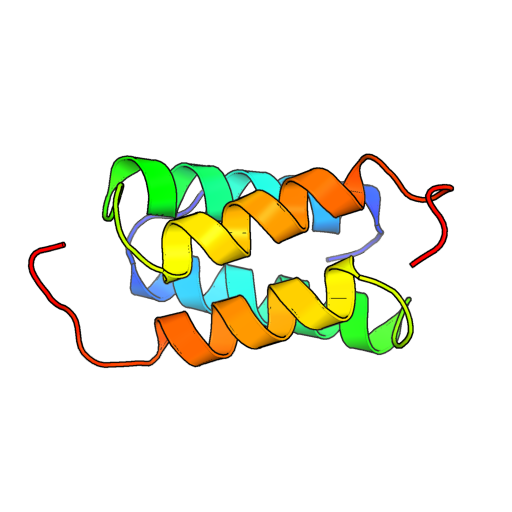
ATOM 566 C CA . PRO B 1 27 ? 19.392 75.463 20.602 1.00 23.64 325 PRO B CA 1
ATOM 567 C C . PRO B 1 27 ? 18.830 75.902 21.952 1.00 30.33 325 PRO B C 1
ATOM 568 O O . PRO B 1 27 ? 18.999 75.185 22.941 1.00 29.18 325 PRO B O 1
ATOM 572 N N . HIS B 1 28 ? 18.167 77.054 22.011 1.00 22.15 326 HIS B N 1
ATOM 573 C CA . HIS B 1 28 ? 17.625 77.558 23.288 1.00 23.31 326 HIS B CA 1
ATOM 574 C C . HIS B 1 28 ? 16.145 77.240 23.539 1.00 20.33 326 HIS B C 1
ATOM 575 O O . HIS B 1 28 ? 15.538 77.780 24.495 1.00 23.28 326 HIS B O 1
ATOM 582 N N . SER B 1 29 ? 15.540 76.386 22.706 1.00 24.47 327 SER B N 1
ATOM 583 C CA . SER B 1 29 ? 14.111 76.139 22.817 1.00 18.82 327 SER B CA 1
ATOM 584 C C . SER B 1 29 ? 13.826 74.949 23.767 1.00 19.52 327 SER B C 1
ATOM 585 O O . SER B 1 29 ? 14.688 74.090 24.002 1.00 20.32 327 SER B O 1
ATOM 588 N N . PRO B 1 30 ? 12.609 74.918 24.320 1.00 19.96 328 PRO B N 1
ATOM 589 C CA . PRO B 1 30 ? 12.206 73.710 25.068 1.00 28.32 328 PRO B CA 1
ATOM 590 C C . PRO B 1 30 ? 12.206 72.430 24.231 1.00 24.42 328 PRO B C 1
ATOM 591 O O . PRO B 1 30 ? 12.461 71.363 24.766 1.00 19.44 328 PRO B O 1
ATOM 595 N N . VAL B 1 31 ? 11.932 72.531 22.926 1.00 19.35 329 VAL B N 1
ATOM 596 C CA . VAL B 1 31 ? 11.914 71.332 22.101 1.00 19.06 329 VAL B CA 1
ATOM 597 C C . VAL B 1 31 ? 13.317 70.716 21.960 1.00 16.32 329 VAL B C 1
ATOM 598 O O . VAL B 1 31 ? 13.493 69.480 22.018 1.00 19.05 329 VAL B O 1
ATOM 602 N N . ALA B 1 32 ? 14.335 71.550 21.739 1.00 17.95 330 ALA B N 1
ATOM 603 C CA . ALA B 1 32 ? 15.711 71.035 21.675 1.00 19.49 330 ALA B CA 1
ATOM 604 C C . ALA B 1 32 ? 16.116 70.318 22.974 1.00 18.12 330 ALA B C 1
ATOM 605 O O . ALA B 1 32 ? 16.745 69.260 22.953 1.00 20.32 330 ALA B O 1
ATOM 607 N N . TYR B 1 33 ? 15.766 70.930 24.096 1.00 15.76 331 TYR B N 1
ATOM 608 C CA . TYR B 1 33 ? 16.123 70.416 25.407 1.00 20.52 331 TYR B CA 1
ATOM 609 C C . TYR B 1 33 ? 15.413 69.070 25.646 1.00 21.06 331 TYR B C 1
ATOM 610 O O . TYR B 1 33 ? 16.047 68.084 26.003 1.00 18.92 331 TYR B O 1
ATOM 619 N N . LEU B 1 34 ? 14.105 69.026 25.412 1.00 18.89 332 LEU B N 1
ATOM 620 C CA . LEU B 1 34 ? 13.324 67.794 25.692 1.00 16.76 332 LEU B CA 1
ATOM 621 C C . LEU B 1 34 ? 13.669 66.666 24.740 1.00 12.35 332 LEU B C 1
ATOM 622 O O . LEU B 1 34 ? 13.805 65.500 25.164 1.00 19.47 332 LEU B O 1
ATOM 627 N N . ALA B 1 35 ? 13.826 66.985 23.452 1.00 16.16 333 ALA B N 1
ATOM 628 C CA . ALA B 1 35 ? 14.203 65.950 22.507 1.00 18.20 333 ALA B CA 1
ATOM 629 C C . ALA B 1 35 ? 15.583 65.352 22.834 1.00 18.40 333 ALA B C 1
ATOM 630 O O . ALA B 1 35 ? 15.776 64.130 22.739 1.00 16.82 333 ALA B O 1
ATOM 632 N N . ASP B 1 36 ? 16.516 66.194 23.283 1.00 18.34 334 ASP B N 1
ATOM 633 C CA . ASP B 1 36 ? 17.812 65.703 23.695 1.00 25.21 334 ASP B CA 1
ATOM 634 C C . ASP B 1 36 ? 17.678 64.787 24.908 1.00 19.37 334 ASP B C 1
ATOM 635 O O . ASP B 1 36 ? 18.266 63.717 24.936 1.00 17.77 334 ASP B O 1
ATOM 640 N N . LYS B 1 37 ? 16.926 65.206 25.930 1.00 20.54 335 LYS B N 1
ATOM 641 C CA . LYS B 1 37 ? 16.753 64.331 27.133 1.00 19.11 335 LYS B CA 1
ATOM 642 C C . LYS B 1 37 ? 16.043 63.012 26.810 1.00 20.61 335 LYS B C 1
ATOM 643 O O . LYS B 1 37 ? 16.421 61.953 27.294 1.00 21.80 335 LYS B O 1
ATOM 649 N N . ALA B 1 38 ? 15.003 63.084 25.995 1.00 18.95 336 ALA B N 1
ATOM 650 C CA . ALA B 1 38 ? 14.311 61.881 25.563 1.00 18.21 336 ALA B CA 1
ATOM 651 C C . ALA B 1 38 ? 15.263 60.873 24.858 1.00 17.20 336 ALA B C 1
ATOM 652 O O . ALA B 1 38 ? 15.203 59.652 25.107 1.00 17.50 336 ALA B O 1
ATOM 654 N N . ALA B 1 39 ? 16.110 61.406 23.966 1.00 18.13 337 ALA B N 1
ATOM 655 C CA . ALA B 1 39 ? 17.106 60.622 23.245 1.00 23.92 337 ALA B CA 1
ATOM 656 C C . ALA B 1 39 ? 18.095 59.958 24.209 1.00 34.41 337 ALA B C 1
ATOM 657 O O . ALA B 1 39 ? 18.374 58.779 24.079 1.00 21.90 337 ALA B O 1
ATOM 659 N N . GLU B 1 40 ? 18.590 60.710 25.188 1.00 19.09 338 GLU B N 1
ATOM 660 C CA . GLU B 1 40 ? 19.429 60.132 26.273 1.00 21.12 338 GLU B CA 1
ATOM 661 C C . GLU B 1 40 ? 18.745 59.011 27.038 1.00 26.36 338 GLU B C 1
ATOM 662 O O . GLU B 1 40 ? 19.321 57.941 27.284 1.00 25.95 338 GLU B O 1
ATOM 668 N N . TRP B 1 41 ? 17.523 59.288 27.471 1.00 19.20 339 TRP B N 1
ATOM 669 C CA . TRP B 1 41 ? 16.746 58.308 28.217 1.00 18.24 339 TRP B CA 1
ATOM 670 C C . TRP B 1 41 ? 16.404 57.068 27.379 1.00 29.07 339 TRP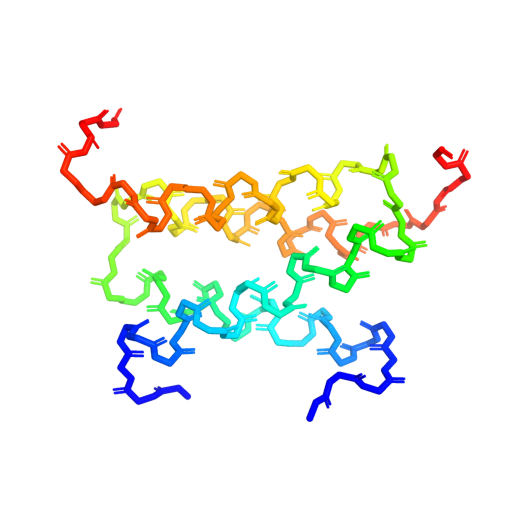 B C 1
ATOM 671 O O . TRP B 1 41 ? 16.342 55.952 27.900 1.00 22.84 339 TRP B O 1
ATOM 682 N N . ALA B 1 42 ? 16.227 57.242 26.076 1.00 19.00 340 ALA B N 1
ATOM 683 C CA . ALA B 1 42 ? 15.958 56.075 25.203 1.00 23.98 340 ALA B CA 1
ATOM 684 C C . ALA B 1 42 ? 17.122 55.064 25.141 1.00 28.42 340 ALA B C 1
ATOM 685 O O . ALA B 1 42 ? 16.913 53.881 24.842 1.00 29.66 340 ALA B O 1
ATOM 687 N N . ASP B 1 43 ? 18.330 55.538 25.399 1.00 22.80 341 ASP B N 1
ATOM 688 C CA . ASP B 1 43 ? 19.500 54.656 25.515 1.00 34.53 341 ASP B CA 1
ATOM 689 C C . ASP B 1 43 ? 19.688 53.925 26.838 1.00 43.08 341 ASP B C 1
ATOM 690 O O . ASP B 1 43 ? 20.537 53.055 26.936 1.00 45.26 341 ASP B O 1
ATOM 695 N N . MET B 1 44 ? 18.896 54.247 27.846 1.00 32.62 342 MET B N 1
ATOM 696 C CA . MET B 1 44 ? 18.984 53.546 29.128 1.00 36.22 342 MET B CA 1
ATOM 697 C C . MET B 1 44 ? 18.387 52.131 29.029 1.00 41.74 342 MET B C 1
ATOM 698 O O . MET B 1 44 ? 17.556 51.882 28.159 1.00 35.34 342 MET B O 1
ATOM 703 N N . PRO B 1 45 ? 18.805 51.194 29.918 1.00 37.54 343 PRO B N 1
ATOM 704 C CA . PRO B 1 45 ? 18.195 49.841 29.949 1.00 35.04 343 PRO B CA 1
ATOM 705 C C . PRO B 1 45 ? 16.657 49.841 30.078 1.00 31.26 343 PRO B C 1
ATOM 706 O O . PRO B 1 45 ? 16.081 50.757 30.687 1.00 25.67 343 PRO B O 1
ATOM 710 N N . LEU B 1 46 ? 16.005 48.816 29.536 1.00 26.36 344 LEU B N 1
ATOM 711 C CA . LEU B 1 46 ? 14.520 48.699 29.555 1.00 35.21 344 LEU B CA 1
ATOM 712 C C . LEU B 1 46 ? 13.992 48.169 30.889 1.00 31.60 344 LEU B C 1
ATOM 713 O O . LEU B 1 46 ? 14.682 47.416 31.576 1.00 35.20 344 LEU B O 1
ATOM 718 N N . HIS B 1 47 ? 12.762 48.556 31.223 1.00 23.90 345 HIS B N 1
ATOM 719 C CA . HIS B 1 47 ? 12.053 48.081 32.403 1.00 33.74 345 HIS B CA 1
ATOM 720 C C . HIS B 1 47 ? 10.562 47.926 32.129 1.00 35.45 345 HIS B C 1
ATOM 721 O O . HIS B 1 47 ? 10.031 48.421 31.137 1.00 28.64 345 HIS B O 1
ATOM 728 N N . LYS B 1 48 ? 9.902 47.239 33.053 1.00 31.98 346 LYS B N 1
ATOM 729 C CA . LYS B 1 48 ? 8.489 46.967 32.972 1.00 31.54 346 LYS B CA 1
ATOM 730 C C . LYS B 1 48 ? 7.739 48.078 33.690 1.00 27.73 346 LYS B C 1
ATOM 731 O O . LYS B 1 48 ? 7.240 47.908 34.808 1.00 37.67 346 LYS B O 1
ATOM 737 N N . TRP B 1 49 ? 7.661 49.217 32.995 1.00 31.92 347 TRP B N 1
ATOM 738 C CA . TRP B 1 49 ? 6.959 50.417 33.476 1.00 28.28 347 TRP B CA 1
ATOM 739 C C . TRP B 1 49 ? 5.436 50.228 33.557 1.00 28.9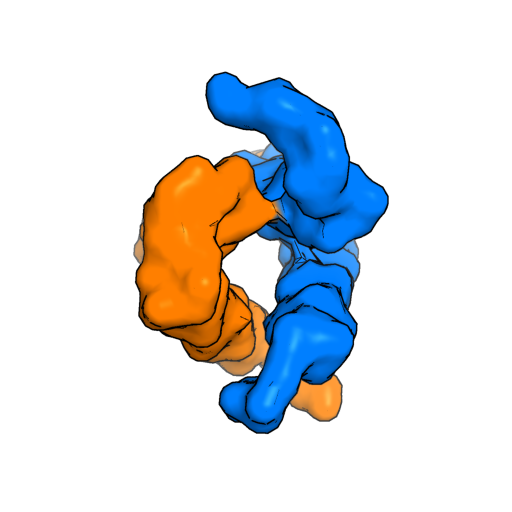4 347 TRP B C 1
ATOM 740 O O . TRP B 1 49 ? 4.885 49.289 32.994 1.00 34.73 347 TRP B O 1
#